Protein AF-A0A9P5PEE3-F1 (afdb_monomer_lite)

InterPro domains:
  IPR045340 Domain of unknown function DUF6533 [PF20151] (2-42)

Organism: NCBI:txid206335

Sequence (144 aa):
PIVILCYDYLITLDLEVEYFWRCSSTGFGTILFYINRYLSLLGNIPIIIFFFLPEQILRLHRCHVLEIYQQFFLSLVQLVISILFILRLYAIYDKDKRILGFLCMLATGMVGNGLVGALSTLQGLLMPGVHRFNGIFPRRTPQV

Foldseek 3Di:
DVVVVVVVVVVCVVVCCVPPVVDPPPDPLNVLVVVLSVLVVVLCVVVVVVVPDDPPPQDPVPPLVNQLSVLVSVLVSLLSVLVNVLVVVCVVVVNDCPVVVVSVVVNVVSNVVSVVSNVVSVVCVVCVPPVVVVVPDPPPDDDD

pLDDT: mean 70.45, std 10.87, range [42.31, 84.5]

Radius of gyration: 22.87 Å; chains: 1; bounding box: 60×56×55 Å

Secondary structure (DSSP, 8-state):
-HHHHHHHHHHHHHHHIIIIISS----HHHHHHHHHHHHHHHTTHHHHHHHHS-TTT-SHHHHHHHHHHHHHHHHHHHHHHHHHHHHHHHHHTTT-HHHHHHHHHHHHHHHHHHHHHHHHHHHHHH-TTSTTGGGSS---PPP-

Structure (mmCIF, N/CA/C/O backbone):
data_AF-A0A9P5PEE3-F1
#
_entry.id   AF-A0A9P5PEE3-F1
#
loop_
_atom_site.group_PDB
_atom_site.id
_atom_site.type_symbol
_atom_site.label_atom_id
_atom_site.label_alt_id
_atom_site.label_comp_id
_atom_site.label_asym_id
_atom_site.label_entity_id
_atom_site.label_seq_id
_atom_site.pdbx_PDB_ins_code
_atom_site.Cartn_x
_atom_site.Cartn_y
_atom_site.Cartn_z
_atom_site.occupancy
_atom_site.B_iso_or_equiv
_atom_site.auth_seq_id
_atom_site.auth_comp_id
_atom_site.auth_asym_id
_atom_site.auth_atom_id
_atom_site.pdbx_PDB_model_num
ATOM 1 N N . PRO A 1 1 ? -10.307 -8.839 -15.631 1.00 60.16 1 PRO A N 1
ATOM 2 C CA . PRO A 1 1 ? -9.709 -8.384 -14.350 1.00 60.16 1 PRO A CA 1
ATOM 3 C C . PRO A 1 1 ? -10.012 -6.913 -14.018 1.00 60.16 1 PRO A C 1
ATOM 5 O O . PRO A 1 1 ? -10.572 -6.649 -12.967 1.00 60.16 1 PRO A O 1
ATOM 8 N N . ILE A 1 2 ? -9.700 -5.972 -14.917 1.00 69.12 2 ILE A N 1
ATOM 9 C CA . ILE A 1 2 ? -9.760 -4.520 -14.648 1.00 69.12 2 ILE A CA 1
ATOM 10 C C . ILE A 1 2 ? -11.204 -4.006 -14.532 1.00 69.12 2 ILE A C 1
ATOM 12 O O . ILE A 1 2 ? -11.508 -3.237 -13.634 1.00 69.12 2 ILE A O 1
ATOM 16 N N . VAL A 1 3 ? -12.113 -4.490 -15.385 1.00 76.50 3 VAL A N 1
ATOM 17 C CA . VAL A 1 3 ? -13.534 -4.087 -15.369 1.00 76.50 3 VAL A CA 1
ATOM 18 C C . VAL A 1 3 ? -14.218 -4.469 -14.056 1.00 76.50 3 VAL A C 1
ATOM 20 O O . VAL A 1 3 ? -14.931 -3.657 -13.480 1.00 76.50 3 VAL A O 1
ATOM 23 N N . ILE A 1 4 ? -13.950 -5.678 -13.555 1.00 79.50 4 ILE A N 1
ATOM 24 C CA . ILE A 1 4 ? -14.458 -6.145 -12.257 1.00 79.50 4 ILE A CA 1
ATOM 25 C C . ILE A 1 4 ? -13.896 -5.270 -11.136 1.00 79.50 4 ILE A C 1
ATOM 27 O O . ILE A 1 4 ? -14.642 -4.855 -10.263 1.00 79.50 4 ILE A O 1
ATOM 31 N N . LEU A 1 5 ? -12.608 -4.926 -11.206 1.00 73.88 5 LEU A N 1
ATOM 32 C CA . LEU A 1 5 ? -11.943 -4.090 -10.211 1.00 73.88 5 LEU A CA 1
ATOM 33 C C . LEU A 1 5 ? -12.515 -2.663 -10.177 1.00 73.88 5 LEU A C 1
ATOM 35 O O . LEU A 1 5 ? -12.759 -2.127 -9.104 1.00 73.88 5 LEU A O 1
ATOM 39 N N . CYS A 1 6 ? -12.775 -2.061 -11.342 1.00 74.75 6 CYS A N 1
ATOM 40 C CA . CYS A 1 6 ? -13.425 -0.753 -11.443 1.00 74.75 6 CYS A CA 1
ATOM 41 C C . CYS A 1 6 ? -14.880 -0.797 -10.961 1.00 74.75 6 CYS A C 1
ATOM 43 O O . CYS A 1 6 ? -15.316 0.121 -10.276 1.00 74.75 6 CYS A O 1
ATOM 45 N N . TYR A 1 7 ? -15.621 -1.855 -11.295 1.00 80.88 7 TYR A N 1
ATOM 46 C CA . TYR A 1 7 ? -17.010 -2.024 -10.873 1.00 80.88 7 TYR A CA 1
ATOM 47 C C . TYR A 1 7 ? -17.132 -2.152 -9.350 1.00 80.88 7 TYR A C 1
ATOM 49 O O . TYR A 1 7 ? -17.918 -1.440 -8.725 1.00 80.88 7 TYR A O 1
ATOM 57 N N . ASP A 1 8 ? -16.289 -2.992 -8.750 1.00 78.25 8 ASP A N 1
ATOM 58 C CA . ASP A 1 8 ? -16.221 -3.179 -7.300 1.00 78.25 8 ASP A CA 1
ATOM 59 C C . ASP A 1 8 ? -15.784 -1.885 -6.589 1.00 78.25 8 ASP A C 1
ATOM 61 O O . ASP A 1 8 ? -16.211 -1.595 -5.471 1.00 78.25 8 ASP A O 1
ATOM 65 N N . TYR A 1 9 ? -14.995 -1.049 -7.276 1.00 73.75 9 TYR A N 1
ATOM 66 C CA . TYR A 1 9 ? -14.606 0.267 -6.784 1.00 73.75 9 TYR A CA 1
ATOM 67 C C . TYR A 1 9 ? -15.767 1.250 -6.738 1.00 73.75 9 TYR A C 1
ATOM 69 O O . TYR A 1 9 ? -15.971 1.906 -5.721 1.00 73.75 9 TYR A O 1
ATOM 77 N N . LEU A 1 10 ? -16.518 1.346 -7.835 1.00 80.19 10 LEU A N 1
ATOM 78 C CA . LEU A 1 10 ? -17.619 2.292 -7.977 1.00 80.19 10 LEU A CA 1
ATOM 79 C C . LEU A 1 10 ? -18.737 1.994 -6.976 1.00 80.19 10 LEU A C 1
ATOM 81 O O . LEU A 1 10 ? -19.228 2.914 -6.332 1.00 80.19 10 LEU A O 1
ATOM 85 N N . ILE A 1 11 ? -19.082 0.718 -6.779 1.00 83.06 11 ILE A N 1
ATOM 86 C CA . ILE A 1 11 ? -20.199 0.336 -5.902 1.00 83.06 11 ILE A CA 1
ATOM 87 C C . ILE A 1 11 ? -19.924 0.602 -4.416 1.00 83.06 11 ILE A C 1
ATOM 89 O O . ILE A 1 11 ? -20.841 0.853 -3.640 1.00 83.06 11 ILE A O 1
ATOM 93 N N . THR A 1 12 ? -18.660 0.560 -4.002 1.00 77.25 12 THR A N 1
ATOM 94 C CA . THR A 1 12 ? -18.268 0.804 -2.608 1.00 77.25 12 THR A CA 1
ATOM 95 C C . THR A 1 12 ? -17.879 2.261 -2.344 1.00 77.25 12 THR A C 1
ATOM 97 O O . THR A 1 12 ? -17.746 2.638 -1.182 1.00 77.25 12 THR A O 1
ATOM 100 N N . LEU A 1 13 ? -17.727 3.086 -3.387 1.00 75.50 13 LEU A N 1
ATOM 101 C CA . LEU A 1 13 ? -17.383 4.505 -3.271 1.00 75.50 13 LEU A CA 1
ATOM 102 C C . LEU A 1 13 ? -18.548 5.322 -2.692 1.00 75.50 13 LEU A C 1
ATOM 104 O O . LEU A 1 13 ? -18.318 6.147 -1.811 1.00 75.50 13 LEU A O 1
ATOM 108 N N . ASP A 1 14 ? -19.789 5.048 -3.109 1.00 72.19 14 ASP A N 1
ATOM 109 C CA . ASP A 1 14 ? -20.981 5.727 -2.570 1.00 72.19 14 ASP A CA 1
ATOM 110 C C . ASP A 1 14 ? -21.103 5.542 -1.047 1.00 72.19 14 ASP A C 1
ATOM 112 O O . ASP A 1 14 ? -21.286 6.504 -0.300 1.00 72.19 14 ASP A O 1
ATOM 116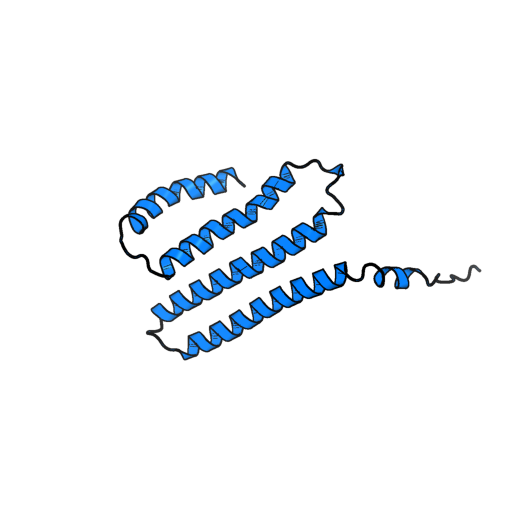 N N . LEU A 1 15 ? -20.886 4.313 -0.568 1.00 70.25 15 LEU A N 1
ATOM 117 C CA . LEU A 1 15 ? -20.862 3.993 0.862 1.00 70.25 15 LEU A CA 1
ATOM 118 C C . LEU A 1 15 ? -19.680 4.657 1.587 1.00 70.25 15 LEU A C 1
ATOM 120 O O . LEU A 1 15 ? -19.826 5.105 2.723 1.00 70.25 15 LEU A O 1
ATOM 124 N N . GLU A 1 16 ? -18.507 4.751 0.955 1.00 70.19 16 GLU A N 1
ATOM 125 C CA . GLU A 1 16 ? -17.353 5.439 1.545 1.00 70.19 16 GLU A CA 1
ATOM 126 C C . GLU A 1 16 ? -17.592 6.940 1.711 1.00 70.19 16 GLU A C 1
ATOM 128 O O . GLU A 1 16 ? -17.265 7.498 2.757 1.00 70.19 16 GLU A O 1
ATOM 133 N N . VAL A 1 17 ? -18.178 7.601 0.716 1.00 70.62 17 VAL A N 1
ATOM 134 C CA . VAL A 1 17 ? -18.483 9.034 0.792 1.00 70.62 17 VAL A CA 1
ATOM 135 C C . VAL A 1 17 ? -19.558 9.290 1.849 1.00 70.62 17 VAL A C 1
ATOM 137 O O . VAL A 1 17 ? -19.426 10.203 2.665 1.00 70.62 17 VAL A O 1
ATOM 140 N N . GLU A 1 18 ? -20.594 8.458 1.915 1.00 70.31 18 GLU A N 1
ATOM 141 C CA . GLU A 1 18 ? -21.677 8.663 2.874 1.00 70.31 18 GLU A CA 1
ATOM 142 C C . GLU A 1 18 ? -21.246 8.434 4.332 1.00 70.31 18 GLU A C 1
ATOM 144 O O . GLU A 1 18 ? -21.583 9.240 5.203 1.00 70.31 18 GLU A O 1
ATOM 149 N N . TYR A 1 19 ? -20.447 7.399 4.606 1.00 62.50 19 TYR A N 1
ATOM 150 C CA . TYR A 1 19 ? -20.037 7.067 5.974 1.00 62.50 19 TYR A CA 1
ATOM 151 C C . TYR A 1 19 ? -18.761 7.778 6.442 1.00 62.50 19 TYR A C 1
ATOM 153 O O . TYR A 1 19 ? -18.677 8.142 7.616 1.00 62.50 19 TYR A O 1
ATOM 161 N N . PHE A 1 20 ? -17.775 8.008 5.570 1.00 63.62 20 PHE A N 1
ATOM 162 C CA . PHE A 1 20 ? -16.478 8.569 5.973 1.00 63.62 20 PHE A CA 1
ATOM 163 C C . PHE A 1 20 ? -16.287 10.046 5.623 1.00 63.62 20 PHE A C 1
ATOM 165 O O . PHE A 1 20 ? -15.619 10.740 6.385 1.00 63.62 20 PHE A O 1
ATOM 172 N N . TRP A 1 21 ? -16.856 10.566 4.527 1.00 63.72 21 TRP A N 1
ATOM 173 C CA . TRP A 1 21 ? -16.749 12.010 4.238 1.00 63.72 21 TRP A CA 1
ATOM 174 C C . TRP A 1 21 ? -17.724 12.848 5.064 1.00 63.72 21 TRP A C 1
ATOM 176 O O . TRP A 1 21 ? -17.450 14.011 5.355 1.00 63.72 21 TRP A O 1
ATOM 186 N N . ARG A 1 22 ? -18.860 12.269 5.465 1.00 57.41 22 ARG A N 1
ATOM 187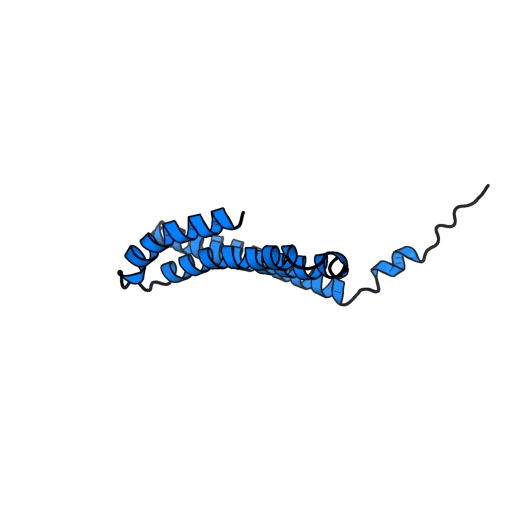 C CA . ARG A 1 22 ? -19.892 12.966 6.245 1.00 57.41 22 ARG A CA 1
ATOM 188 C C . ARG A 1 22 ? -19.675 12.879 7.756 1.00 57.41 22 ARG A C 1
ATOM 190 O O . ARG A 1 22 ? -20.122 13.757 8.491 1.00 57.41 22 ARG A O 1
ATOM 197 N N . CYS A 1 23 ? -18.974 11.849 8.226 1.00 54.06 23 CYS A N 1
ATOM 198 C CA . CYS A 1 23 ? -18.610 11.700 9.628 1.00 54.06 23 CYS A CA 1
ATOM 199 C C . CYS A 1 23 ? -17.206 12.282 9.848 1.00 54.06 23 CYS A C 1
ATOM 201 O O . CYS A 1 23 ? -16.217 11.720 9.389 1.00 54.06 23 CYS A O 1
ATOM 203 N N . SER A 1 24 ? -17.120 13.416 10.550 1.00 52.06 24 SER A N 1
ATOM 204 C CA . SER A 1 24 ? -15.872 14.091 10.947 1.00 52.06 24 SER A CA 1
ATOM 205 C C . SER A 1 24 ? -15.087 13.264 11.980 1.00 52.06 24 SER A C 1
ATOM 207 O O . SER A 1 24 ? -14.918 13.647 13.134 1.00 52.06 24 SER A O 1
ATOM 209 N N . SER A 1 25 ? -14.657 12.064 11.600 1.00 53.94 25 SER A N 1
ATOM 210 C CA . SER A 1 25 ? -13.766 11.220 12.386 1.00 53.94 25 SER A CA 1
ATOM 211 C C . SER A 1 25 ? -12.530 10.937 11.548 1.00 53.94 25 SER A C 1
ATOM 213 O O . SER A 1 25 ? -12.312 9.844 11.019 1.00 53.94 25 SER A O 1
ATOM 215 N N . THR A 1 26 ? -11.706 11.975 11.411 1.00 58.59 26 THR A N 1
ATOM 216 C CA . THR A 1 26 ? -10.378 11.947 10.787 1.00 58.59 26 THR A CA 1
ATOM 217 C C . THR A 1 26 ? -9.381 11.203 11.686 1.00 58.59 26 THR A C 1
ATOM 219 O O . THR A 1 26 ? -8.324 11.709 12.052 1.00 58.59 26 THR A O 1
ATOM 222 N N . GLY A 1 27 ? -9.749 9.999 12.122 1.00 67.12 27 GLY A N 1
ATOM 223 C CA . GLY A 1 27 ? -8.904 9.128 12.918 1.00 67.12 27 GLY A CA 1
ATOM 224 C C . GLY A 1 27 ? -7.835 8.467 12.052 1.00 67.12 27 GLY A C 1
ATOM 225 O O . GLY A 1 27 ? -8.063 8.136 10.888 1.00 67.12 27 GLY A O 1
ATOM 226 N N . PHE A 1 28 ? -6.674 8.207 12.650 1.00 67.19 28 PHE A N 1
ATOM 227 C CA . PHE A 1 28 ? -5.559 7.494 12.017 1.00 67.19 28 PHE A CA 1
ATOM 228 C C . PHE A 1 28 ? -5.993 6.166 11.357 1.00 67.19 28 PHE A C 1
ATOM 230 O O . PHE A 1 28 ? -5.521 5.827 10.276 1.00 67.19 28 PHE A O 1
ATOM 237 N N . GLY A 1 29 ? -6.960 5.452 11.945 1.00 69.56 29 GLY A N 1
ATOM 238 C CA . GLY A 1 29 ? -7.505 4.207 11.388 1.00 69.56 29 GLY A CA 1
ATOM 239 C C . GLY A 1 29 ? -8.244 4.371 10.052 1.00 69.56 29 GLY A C 1
ATOM 240 O O . GLY A 1 29 ? -8.106 3.516 9.180 1.00 69.56 29 GLY A O 1
ATOM 241 N N . THR A 1 30 ? -8.965 5.478 9.857 1.00 73.06 30 THR A N 1
ATOM 242 C CA . THR A 1 30 ? -9.677 5.792 8.606 1.00 73.06 30 THR A CA 1
ATOM 243 C C . THR A 1 30 ? -8.695 6.038 7.463 1.00 73.06 30 THR A C 1
ATOM 245 O O . THR A 1 30 ? -8.838 5.491 6.373 1.00 73.06 30 THR A O 1
ATOM 248 N N . ILE A 1 31 ? -7.642 6.816 7.730 1.00 76.75 31 ILE A N 1
ATOM 249 C CA . ILE A 1 31 ? -6.589 7.112 6.751 1.00 76.75 31 ILE A CA 1
ATOM 250 C C . ILE A 1 31 ? -5.860 5.824 6.354 1.00 76.75 31 ILE A C 1
ATOM 252 O O . ILE A 1 31 ? -5.635 5.583 5.169 1.00 76.75 31 ILE A O 1
ATOM 256 N N . LEU A 1 32 ? -5.538 4.958 7.321 1.00 76.75 32 LEU A N 1
ATOM 257 C CA . LEU A 1 32 ? -4.912 3.668 7.028 1.00 76.75 32 LEU A CA 1
ATOM 258 C C . LEU A 1 32 ? -5.797 2.731 6.208 1.00 76.75 32 LEU A C 1
ATOM 260 O O . LEU A 1 32 ? -5.279 2.003 5.362 1.00 76.75 32 LEU A O 1
ATOM 264 N N . PHE A 1 33 ? -7.108 2.740 6.448 1.00 74.81 33 PHE A N 1
ATOM 265 C CA . PHE A 1 33 ? -8.053 1.959 5.657 1.00 74.81 33 PHE A CA 1
ATOM 266 C C . PHE A 1 33 ? -8.032 2.395 4.188 1.00 74.81 33 PHE A C 1
ATOM 268 O O . PHE A 1 33 ? -7.870 1.555 3.301 1.00 74.81 33 PHE A O 1
ATOM 275 N N . TYR A 1 34 ? -8.075 3.706 3.935 1.00 74.94 34 TYR A N 1
ATOM 276 C CA . TYR A 1 34 ? -7.930 4.238 2.584 1.00 74.94 34 TYR A CA 1
ATOM 277 C C . TYR A 1 34 ? -6.586 3.854 1.969 1.00 74.94 34 TYR A C 1
ATOM 279 O O . TYR A 1 34 ? -6.550 3.303 0.873 1.00 74.94 34 TYR A O 1
ATOM 287 N N . ILE A 1 35 ? -5.480 4.067 2.683 1.00 80.69 35 ILE A N 1
ATOM 288 C CA . ILE A 1 35 ? -4.143 3.719 2.192 1.00 80.69 35 ILE A CA 1
ATOM 289 C C . ILE A 1 35 ? -4.080 2.243 1.776 1.00 80.69 35 ILE A C 1
ATOM 291 O O . ILE A 1 35 ? -3.625 1.957 0.674 1.00 80.69 35 ILE A O 1
ATOM 295 N N . ASN A 1 36 ? -4.588 1.313 2.589 1.00 81.25 36 ASN A N 1
ATOM 296 C CA . ASN A 1 36 ? -4.612 -0.118 2.266 1.00 81.25 36 ASN A CA 1
ATOM 297 C C . ASN A 1 36 ? -5.405 -0.433 0.986 1.00 81.25 36 ASN A C 1
ATOM 299 O O . ASN A 1 36 ? -4.942 -1.194 0.128 1.00 81.25 36 ASN A O 1
ATOM 303 N N . ARG A 1 37 ? -6.575 0.194 0.843 1.00 78.62 37 ARG A N 1
ATOM 304 C CA . ARG A 1 37 ? -7.463 0.016 -0.305 1.00 78.62 37 ARG A CA 1
ATOM 305 C C . ARG A 1 37 ? -6.855 0.583 -1.592 1.00 78.62 37 ARG A C 1
ATOM 307 O O . ARG A 1 37 ? -6.759 -0.132 -2.587 1.00 78.62 37 ARG A O 1
ATOM 314 N N . TYR A 1 38 ? -6.386 1.831 -1.570 1.00 78.69 38 TYR A N 1
ATOM 315 C CA . TYR A 1 38 ? -5.792 2.496 -2.736 1.00 78.69 38 TYR A CA 1
ATOM 316 C C . TYR A 1 38 ? -4.433 1.905 -3.123 1.00 78.69 38 TYR A C 1
ATOM 318 O O . TYR A 1 38 ? -4.121 1.820 -4.309 1.00 78.69 38 TYR A O 1
ATOM 326 N N . LEU A 1 39 ? -3.636 1.431 -2.159 1.00 81.50 39 LEU A N 1
ATOM 327 C CA . LEU A 1 39 ? -2.374 0.755 -2.460 1.00 81.50 39 LEU A CA 1
ATOM 328 C C . LEU A 1 39 ? -2.581 -0.481 -3.315 1.00 81.50 39 LEU A C 1
ATOM 330 O O . LEU A 1 39 ? -1.898 -0.634 -4.321 1.00 81.50 39 LEU A O 1
ATOM 334 N N . SER A 1 40 ? -3.552 -1.320 -2.957 1.00 77.44 40 SER A N 1
ATOM 335 C CA . SER A 1 40 ? -3.862 -2.542 -3.705 1.00 77.44 40 SER A CA 1
ATOM 336 C C . SER A 1 40 ? -4.184 -2.250 -5.178 1.00 77.44 40 SER A C 1
AT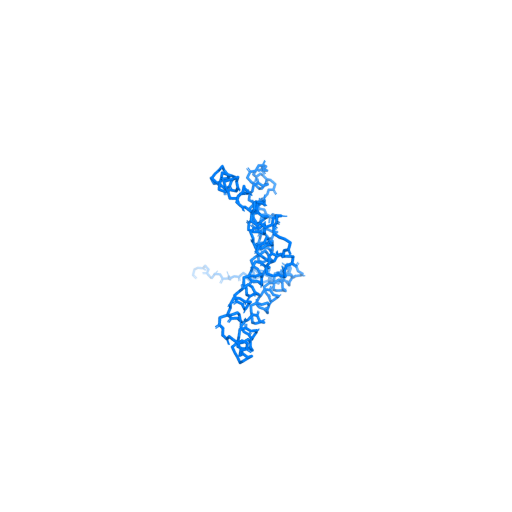OM 338 O O . SER A 1 40 ? -3.791 -3.013 -6.059 1.00 77.44 40 SER A O 1
ATOM 340 N N . LEU A 1 41 ? -4.810 -1.107 -5.475 1.00 75.62 41 LEU A N 1
ATOM 341 C CA . LEU A 1 41 ? -5.008 -0.631 -6.849 1.00 75.62 41 LEU A CA 1
ATOM 342 C C . LEU A 1 41 ? -3.715 -0.189 -7.524 1.00 75.62 41 LEU A C 1
ATOM 344 O O . LEU A 1 41 ? -3.469 -0.575 -8.667 1.00 75.62 41 LEU A O 1
ATOM 348 N N . LEU A 1 42 ? -2.878 0.582 -6.827 1.00 79.88 42 LEU A N 1
ATOM 349 C CA . LEU A 1 42 ? -1.601 1.051 -7.367 1.00 79.88 42 LEU A CA 1
ATOM 350 C C . LEU A 1 42 ? -0.695 -0.116 -7.793 1.00 79.88 42 LEU A C 1
ATOM 352 O O . LEU A 1 42 ? -0.044 -0.023 -8.829 1.00 79.88 42 LEU A O 1
ATOM 356 N N . GLY A 1 43 ? -0.721 -1.240 -7.072 1.00 77.75 43 GLY A N 1
ATOM 357 C CA . GLY A 1 43 ? 0.038 -2.447 -7.428 1.00 77.75 43 GLY A CA 1
ATOM 358 C C . GLY A 1 43 ? -0.381 -3.116 -8.736 1.00 77.75 43 GLY A C 1
ATOM 359 O O . GLY A 1 43 ? 0.403 -3.855 -9.327 1.00 77.75 43 GLY A O 1
ATOM 360 N N . ASN A 1 44 ? -1.596 -2.848 -9.220 1.00 76.31 44 ASN A N 1
ATOM 361 C CA . ASN A 1 44 ? -2.092 -3.372 -10.492 1.00 76.31 44 ASN A CA 1
ATOM 362 C C . ASN A 1 44 ? -1.724 -2.476 -11.688 1.00 76.31 44 ASN A C 1
ATOM 364 O O . ASN A 1 44 ? -1.791 -2.922 -12.832 1.00 76.31 44 ASN A O 1
ATOM 368 N N . ILE A 1 45 ? -1.291 -1.234 -11.452 1.00 79.94 45 ILE A N 1
ATOM 369 C CA . ILE A 1 45 ? -0.913 -0.278 -12.505 1.00 79.94 45 ILE A CA 1
ATOM 370 C C . ILE A 1 45 ? 0.234 -0.781 -13.399 1.00 79.94 45 ILE A C 1
ATOM 372 O O . ILE A 1 45 ? 0.090 -0.697 -14.619 1.00 79.94 45 ILE A O 1
ATOM 376 N N . PRO A 1 46 ? 1.347 -1.338 -12.881 1.00 72.94 46 PRO A N 1
ATOM 377 C CA . PRO A 1 46 ? 2.412 -1.833 -13.746 1.00 72.94 46 PRO A CA 1
ATOM 378 C C . PRO A 1 46 ? 1.937 -2.979 -14.629 1.00 72.94 46 PRO A C 1
ATOM 380 O O . PRO A 1 46 ? 2.292 -3.013 -15.798 1.00 72.94 46 PRO A O 1
ATOM 383 N N . ILE A 1 47 ? 1.091 -3.876 -14.114 1.00 73.00 47 ILE A N 1
ATOM 384 C CA . ILE A 1 47 ? 0.517 -4.978 -14.900 1.00 73.00 47 ILE A CA 1
ATOM 385 C C . ILE A 1 47 ? -0.225 -4.419 -16.121 1.00 73.00 47 ILE A C 1
ATOM 387 O O . ILE A 1 47 ? -0.080 -4.942 -17.222 1.00 73.00 47 ILE A O 1
ATOM 391 N N . ILE A 1 48 ? -0.962 -3.321 -15.938 1.00 75.06 48 ILE A N 1
ATOM 392 C CA . ILE A 1 48 ? -1.673 -2.626 -17.015 1.00 75.06 48 ILE A CA 1
ATOM 393 C C . ILE A 1 48 ? -0.679 -1.992 -17.992 1.00 75.06 48 ILE A C 1
ATOM 395 O O . ILE A 1 48 ? -0.774 -2.226 -19.191 1.00 75.06 48 ILE A O 1
ATOM 399 N N . ILE A 1 49 ? 0.303 -1.235 -17.498 1.00 75.38 49 ILE A N 1
ATOM 400 C CA . ILE A 1 49 ? 1.308 -0.574 -18.345 1.00 75.38 49 ILE A CA 1
ATOM 401 C C . ILE A 1 49 ? 2.059 -1.608 -19.194 1.00 75.38 49 ILE A C 1
ATOM 403 O O . ILE A 1 49 ? 2.195 -1.439 -20.403 1.00 75.38 49 ILE A O 1
ATOM 407 N N . PHE A 1 50 ? 2.493 -2.712 -18.588 1.00 68.00 50 PHE A N 1
ATOM 408 C CA . PHE A 1 50 ? 3.231 -3.769 -19.273 1.00 68.00 50 PHE A CA 1
ATOM 409 C C . PHE A 1 50 ? 2.371 -4.585 -20.240 1.00 68.00 50 PHE A C 1
ATOM 411 O O . PHE A 1 50 ? 2.909 -5.079 -21.226 1.00 68.00 50 PHE A O 1
ATOM 418 N N . PHE A 1 51 ? 1.059 -4.690 -20.012 1.00 69.75 51 PHE A N 1
ATOM 419 C CA . PHE A 1 51 ? 0.132 -5.314 -20.959 1.00 69.75 51 PHE A CA 1
ATOM 420 C C . PHE A 1 51 ? 0.020 -4.530 -22.279 1.00 69.75 51 PHE A C 1
ATOM 422 O O . PHE A 1 51 ? -0.212 -5.127 -23.326 1.00 69.75 51 PHE A O 1
ATOM 429 N N . PHE A 1 52 ? 0.209 -3.207 -22.245 1.00 71.44 52 PHE A N 1
ATOM 430 C CA . PHE A 1 52 ? 0.088 -2.340 -23.423 1.00 71.44 52 PHE A CA 1
ATOM 431 C C . PHE A 1 52 ? 1.418 -2.034 -24.136 1.00 71.44 52 PHE A C 1
ATOM 433 O O . PHE A 1 52 ? 1.390 -1.439 -25.215 1.00 71.44 52 PHE A O 1
ATOM 440 N N . LEU A 1 53 ? 2.579 -2.421 -23.588 1.00 69.50 53 LEU A N 1
ATOM 441 C CA . LEU A 1 53 ? 3.874 -2.181 -24.239 1.00 69.50 53 LEU A CA 1
ATOM 442 C C . LEU A 1 53 ? 4.279 -3.322 -25.205 1.00 69.50 53 LEU A C 1
ATOM 444 O O . LEU A 1 53 ? 4.045 -4.495 -24.916 1.00 69.50 53 LEU A O 1
ATOM 448 N N . PRO A 1 54 ? 4.950 -3.010 -26.333 1.00 62.38 54 PRO A N 1
ATOM 449 C CA . PRO A 1 54 ? 5.338 -3.999 -27.341 1.00 62.38 54 PRO A CA 1
ATOM 450 C C . PRO A 1 54 ? 6.398 -5.003 -26.840 1.00 62.38 54 PRO A C 1
ATOM 452 O O . PRO A 1 54 ? 7.429 -4.634 -26.274 1.00 62.38 54 PRO A O 1
ATOM 455 N N . GLU A 1 55 ? 6.163 -6.291 -27.123 1.00 61.53 55 GLU A N 1
ATOM 456 C CA . GLU A 1 55 ? 6.900 -7.484 -26.645 1.00 61.53 55 GLU A CA 1
ATOM 457 C C . GLU A 1 55 ? 8.429 -7.484 -26.882 1.00 61.53 55 GLU A C 1
ATOM 459 O O . GLU A 1 55 ? 9.168 -8.185 -26.187 1.00 61.53 55 GLU A O 1
ATOM 464 N N . GLN A 1 56 ? 8.935 -6.708 -27.845 1.00 56.53 56 GLN A N 1
ATOM 465 C CA . GLN A 1 56 ? 10.283 -6.885 -28.411 1.00 56.53 56 GLN A CA 1
ATOM 466 C C . GLN A 1 56 ? 11.421 -6.226 -27.607 1.00 56.53 56 GLN A C 1
ATOM 468 O O . GLN A 1 56 ? 12.528 -6.756 -27.583 1.00 56.53 56 GLN A O 1
ATOM 473 N N . ILE A 1 57 ? 11.172 -5.114 -26.906 1.00 54.75 57 ILE A N 1
ATOM 474 C CA . ILE A 1 57 ? 12.198 -4.385 -26.115 1.00 54.75 57 ILE A CA 1
ATOM 475 C C . ILE A 1 57 ? 12.202 -4.852 -24.646 1.00 54.75 57 ILE A C 1
ATOM 477 O O . ILE A 1 57 ? 13.141 -4.637 -23.880 1.00 54.75 57 ILE A O 1
ATOM 481 N N . LEU A 1 58 ? 11.148 -5.557 -24.244 1.00 56.25 58 LEU A N 1
ATOM 482 C CA . LEU A 1 58 ? 10.732 -5.654 -22.856 1.00 56.25 58 LEU A CA 1
ATOM 483 C C . LEU A 1 58 ? 11.156 -6.949 -22.165 1.00 56.25 58 LEU A C 1
ATOM 485 O O . LEU A 1 58 ? 10.670 -7.200 -21.079 1.00 56.25 58 LEU A O 1
ATOM 489 N N . ARG A 1 59 ? 11.980 -7.818 -22.766 1.00 57.22 59 ARG A N 1
ATOM 490 C CA . ARG A 1 59 ? 12.227 -9.178 -22.231 1.00 57.22 59 ARG A CA 1
ATOM 491 C C . ARG A 1 59 ? 13.346 -9.251 -21.183 1.00 57.22 59 ARG A C 1
ATOM 493 O O . ARG A 1 59 ? 13.209 -9.989 -20.217 1.00 57.22 59 ARG A O 1
ATOM 500 N N . LEU A 1 60 ? 14.412 -8.460 -21.337 1.00 54.38 60 LEU A N 1
ATOM 501 C CA . LEU A 1 60 ? 15.547 -8.414 -20.394 1.00 54.38 60 LEU A CA 1
ATOM 502 C C . LEU A 1 60 ? 15.317 -7.424 -19.243 1.00 54.38 60 LEU A C 1
ATOM 504 O O . LEU A 1 60 ? 15.624 -7.732 -18.097 1.00 54.38 60 LEU A O 1
ATOM 508 N N . HIS A 1 61 ? 14.707 -6.270 -19.527 1.00 58.47 61 HIS A N 1
ATOM 509 C CA . HIS A 1 61 ? 14.338 -5.287 -18.500 1.00 58.47 61 HIS A CA 1
ATOM 510 C C . HIS A 1 61 ? 13.104 -5.736 -17.679 1.00 58.47 61 HIS A C 1
ATOM 512 O O . HIS A 1 61 ? 12.904 -5.246 -16.569 1.00 58.47 61 HIS A O 1
ATOM 518 N N . ARG A 1 62 ? 12.309 -6.701 -18.199 1.00 61.38 62 ARG A N 1
ATOM 519 C CA . ARG A 1 62 ? 11.087 -7.255 -17.572 1.00 61.38 62 ARG A CA 1
ATOM 520 C C . ARG A 1 62 ? 11.337 -7.756 -16.169 1.00 61.38 62 ARG A C 1
ATOM 522 O O . ARG A 1 62 ? 10.626 -7.375 -15.253 1.00 61.38 62 ARG A O 1
ATOM 529 N N . CYS A 1 63 ? 12.298 -8.668 -16.036 1.00 65.38 63 CYS A N 1
ATOM 530 C CA . CYS A 1 63 ? 12.379 -9.495 -14.843 1.00 65.38 63 CYS A CA 1
ATOM 531 C C . CYS A 1 63 ? 12.855 -8.658 -13.667 1.00 65.38 63 CYS A C 1
ATOM 533 O O . CYS A 1 63 ? 12.273 -8.734 -12.599 1.00 65.38 63 CYS A O 1
ATOM 535 N N . HIS A 1 64 ? 13.839 -7.789 -13.889 1.00 70.19 64 HIS A N 1
ATOM 536 C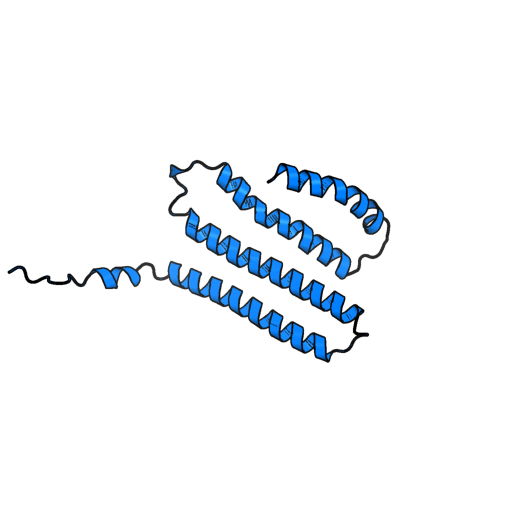 CA . HIS A 1 64 ? 14.517 -7.129 -12.787 1.00 70.19 64 HIS A CA 1
ATOM 537 C C . HIS A 1 64 ? 13.734 -5.944 -12.208 1.00 70.19 64 HIS A C 1
ATOM 539 O O . HIS A 1 64 ? 13.574 -5.842 -10.996 1.00 70.19 64 HIS A O 1
ATOM 545 N N . VAL A 1 65 ? 13.189 -5.061 -13.054 1.00 73.12 65 VAL A N 1
ATOM 546 C CA . VAL A 1 65 ? 12.416 -3.906 -12.560 1.00 73.12 65 VAL A CA 1
ATOM 547 C C . VAL A 1 65 ? 11.066 -4.336 -12.001 1.00 73.12 65 VAL A C 1
ATOM 549 O O . VAL A 1 65 ? 10.636 -3.795 -10.985 1.00 73.12 65 VAL A O 1
ATOM 552 N N . LEU A 1 66 ? 10.413 -5.327 -12.617 1.00 75.50 66 LEU A N 1
ATOM 553 C CA . LEU A 1 66 ? 9.156 -5.860 -12.100 1.00 75.50 66 LEU A CA 1
ATOM 554 C C . LEU A 1 66 ? 9.365 -6.595 -10.774 1.00 75.50 66 LEU A C 1
ATOM 556 O O . LEU A 1 66 ? 8.565 -6.409 -9.866 1.00 75.50 66 LEU A O 1
ATOM 560 N N . GLU A 1 67 ? 10.438 -7.377 -10.635 1.00 75.50 67 GLU A N 1
ATOM 561 C CA . GLU A 1 67 ? 10.768 -8.062 -9.382 1.00 75.50 67 GLU A CA 1
ATOM 562 C C . GLU A 1 67 ? 11.060 -7.066 -8.254 1.00 75.50 67 GLU A C 1
ATOM 564 O O . GLU A 1 67 ? 10.462 -7.182 -7.187 1.00 75.50 67 GLU A O 1
ATOM 569 N N . ILE A 1 68 ? 11.876 -6.033 -8.503 1.00 75.69 68 ILE A N 1
ATOM 570 C CA . ILE A 1 68 ? 12.142 -4.969 -7.518 1.00 75.69 68 ILE A CA 1
ATOM 571 C C . ILE A 1 68 ? 10.848 -4.239 -7.144 1.00 75.69 68 ILE A C 1
ATOM 573 O O . ILE A 1 68 ? 10.568 -4.032 -5.962 1.00 75.69 68 ILE A O 1
ATOM 577 N N . TYR A 1 69 ? 10.043 -3.861 -8.141 1.00 78.81 69 TYR A N 1
ATOM 578 C CA . TYR A 1 69 ? 8.770 -3.187 -7.909 1.00 78.81 69 TYR A CA 1
ATOM 579 C C . TYR A 1 69 ? 7.829 -4.055 -7.070 1.00 78.81 69 TYR A C 1
ATOM 581 O O . TYR A 1 69 ? 7.250 -3.577 -6.098 1.00 78.81 69 TYR A O 1
ATOM 589 N N . GLN A 1 70 ? 7.697 -5.334 -7.419 1.00 78.88 70 GLN A N 1
ATOM 590 C CA . GLN A 1 70 ? 6.812 -6.270 -6.740 1.00 78.88 70 GLN A CA 1
ATOM 591 C C . GLN A 1 70 ? 7.272 -6.531 -5.306 1.00 78.88 70 GLN A C 1
ATOM 593 O O . GLN A 1 70 ? 6.449 -6.495 -4.397 1.00 78.88 70 GLN A O 1
ATOM 598 N N . GLN A 1 71 ? 8.571 -6.740 -5.082 1.00 78.56 71 GLN A N 1
ATOM 599 C CA . GLN A 1 71 ? 9.137 -6.908 -3.743 1.00 78.56 71 GLN A CA 1
ATOM 600 C C . GLN A 1 71 ? 8.876 -5.673 -2.872 1.00 78.56 71 GLN A C 1
ATOM 602 O O . GLN A 1 71 ? 8.354 -5.798 -1.764 1.00 78.56 71 GLN A O 1
ATOM 607 N N . PHE A 1 72 ? 9.162 -4.475 -3.391 1.00 79.56 72 PHE A N 1
ATOM 608 C CA . PHE A 1 72 ? 8.910 -3.221 -2.682 1.00 79.56 72 PHE A CA 1
ATOM 609 C C . PHE A 1 72 ? 7.420 -3.023 -2.375 1.00 79.56 72 PHE A C 1
ATOM 611 O O . PHE A 1 72 ? 7.043 -2.711 -1.243 1.00 79.56 72 PHE A O 1
ATOM 618 N N . PHE A 1 73 ? 6.562 -3.247 -3.370 1.00 83.38 73 PHE A N 1
ATOM 619 C CA . PHE A 1 73 ? 5.119 -3.094 -3.243 1.00 83.38 73 PHE A CA 1
ATOM 620 C C . PHE A 1 73 ? 4.528 -4.074 -2.219 1.00 83.38 73 PHE A C 1
ATOM 622 O O . PHE A 1 73 ? 3.745 -3.667 -1.361 1.00 83.38 73 PHE A O 1
ATOM 629 N N . LEU A 1 74 ? 4.950 -5.343 -2.243 1.00 82.62 74 LEU A N 1
ATOM 630 C CA . LEU A 1 74 ? 4.530 -6.353 -1.268 1.00 82.62 74 LEU A CA 1
ATOM 631 C C . LEU A 1 74 ? 4.976 -5.992 0.151 1.00 82.62 74 LEU A C 1
ATOM 633 O O . LEU A 1 74 ? 4.172 -6.085 1.076 1.00 82.62 74 LEU A O 1
ATOM 637 N N . SER A 1 75 ? 6.216 -5.526 0.337 1.00 82.50 75 SER A N 1
ATOM 638 C CA . SER A 1 75 ? 6.678 -5.047 1.646 1.00 82.50 75 SER A CA 1
ATOM 639 C C . SER A 1 75 ? 5.855 -3.870 2.162 1.00 82.50 75 SER A C 1
ATOM 641 O O . SER A 1 75 ? 5.520 -3.824 3.346 1.00 82.50 75 SER A O 1
ATOM 643 N N . LEU A 1 76 ? 5.498 -2.931 1.288 1.00 82.62 76 LEU A N 1
ATOM 644 C CA . LEU A 1 76 ? 4.739 -1.750 1.675 1.00 82.62 76 LEU A CA 1
ATOM 645 C C . LEU A 1 76 ? 3.283 -2.091 2.030 1.00 82.62 76 LEU A C 1
ATOM 647 O O . LEU A 1 76 ? 2.782 -1.640 3.061 1.00 82.62 76 LEU A O 1
ATOM 651 N N . VAL A 1 77 ? 2.625 -2.949 1.244 1.00 84.25 77 VAL A N 1
ATOM 652 C CA . VAL A 1 77 ? 1.286 -3.475 1.568 1.00 84.25 77 VAL A CA 1
ATOM 653 C C . VAL A 1 77 ? 1.309 -4.236 2.890 1.00 84.25 77 VAL A C 1
ATOM 655 O O . VAL A 1 77 ? 0.444 -4.022 3.740 1.00 84.25 77 VAL A O 1
ATOM 658 N N . GLN A 1 78 ? 2.324 -5.074 3.100 1.00 83.25 78 GLN A N 1
ATOM 659 C CA . GLN A 1 78 ? 2.462 -5.849 4.325 1.00 83.25 78 GLN A CA 1
ATOM 660 C C . GLN A 1 78 ? 2.582 -4.957 5.564 1.00 83.25 78 GLN A C 1
ATOM 662 O O . GLN A 1 78 ? 1.916 -5.218 6.563 1.00 83.25 78 GLN A O 1
ATOM 667 N N . LEU A 1 79 ? 3.370 -3.880 5.494 1.00 82.38 79 LEU A N 1
ATOM 668 C CA . LEU A 1 79 ? 3.507 -2.915 6.587 1.00 82.38 79 LEU A CA 1
ATOM 669 C C . LEU A 1 79 ? 2.153 -2.288 6.945 1.00 82.38 79 LEU A C 1
ATOM 671 O O . LEU A 1 79 ? 1.790 -2.224 8.120 1.00 82.38 79 LEU A O 1
ATOM 675 N N . VAL A 1 80 ? 1.373 -1.880 5.942 1.00 83.25 80 VAL A N 1
ATOM 676 C CA . VAL A 1 80 ? 0.038 -1.300 6.156 1.00 83.25 80 VAL A CA 1
ATOM 677 C C . VAL A 1 80 ? -0.913 -2.314 6.799 1.00 83.25 80 VAL A C 1
ATOM 679 O O . VAL A 1 80 ? -1.628 -1.966 7.740 1.00 83.25 80 VAL A O 1
ATOM 682 N N . ILE A 1 81 ? -0.896 -3.572 6.346 1.00 84.50 81 ILE A N 1
ATOM 683 C CA . ILE A 1 81 ? -1.698 -4.655 6.936 1.00 84.50 81 ILE A CA 1
ATOM 684 C C . ILE A 1 81 ? -1.288 -4.895 8.391 1.00 84.50 81 ILE A C 1
ATOM 686 O O . ILE A 1 81 ? -2.158 -5.002 9.255 1.00 84.50 81 ILE A O 1
ATOM 690 N N . SER A 1 82 ? 0.014 -4.933 8.687 1.00 83.25 82 SER A N 1
ATOM 691 C CA . SER A 1 82 ? 0.515 -5.094 10.053 1.00 83.25 82 SER A CA 1
ATOM 692 C C . SER A 1 82 ? 0.020 -3.977 10.973 1.00 83.25 82 SER A C 1
ATOM 694 O O . SER A 1 82 ? -0.471 -4.274 12.060 1.00 83.25 82 SER A O 1
ATOM 696 N N . ILE A 1 83 ? 0.067 -2.711 10.544 1.00 81.62 83 ILE A N 1
ATOM 697 C CA . ILE A 1 83 ? -0.431 -1.593 11.363 1.00 81.62 83 ILE A CA 1
ATOM 698 C C . ILE A 1 83 ? -1.951 -1.684 11.553 1.00 81.62 83 ILE A C 1
ATOM 700 O O . ILE A 1 83 ? -2.436 -1.514 12.670 1.00 81.62 83 ILE A O 1
ATOM 704 N N . LEU A 1 84 ? -2.716 -1.992 10.501 1.00 83.62 84 LEU A N 1
ATOM 705 C CA . LEU A 1 84 ? -4.169 -2.172 10.609 1.00 83.62 84 LEU A CA 1
ATOM 706 C C . LEU A 1 84 ? -4.543 -3.304 11.570 1.00 83.62 84 LEU A C 1
ATOM 708 O O . LEU A 1 84 ? -5.458 -3.152 12.381 1.00 83.62 84 LEU A O 1
ATOM 712 N N . PHE A 1 85 ? -3.829 -4.425 11.496 1.00 83.00 85 PHE A N 1
ATOM 713 C CA . PHE A 1 85 ? -4.037 -5.568 12.374 1.00 83.00 85 PHE A CA 1
ATOM 714 C C . PHE A 1 85 ? -3.731 -5.212 13.831 1.00 83.00 85 PHE A C 1
ATOM 716 O O . PHE A 1 85 ? -4.545 -5.500 14.705 1.00 83.00 85 PHE A O 1
ATOM 723 N N . ILE A 1 86 ? -2.628 -4.495 14.081 1.00 81.50 86 ILE A N 1
ATOM 724 C CA . ILE A 1 86 ? -2.273 -3.962 15.402 1.00 81.50 86 ILE A CA 1
ATOM 725 C C . ILE A 1 86 ? -3.371 -3.048 15.945 1.00 81.50 86 ILE A C 1
ATOM 727 O O . ILE A 1 86 ? -3.803 -3.231 17.078 1.00 81.50 86 ILE A O 1
ATOM 731 N N . LEU A 1 87 ? -3.832 -2.073 15.157 1.00 77.75 87 LEU A N 1
ATOM 732 C CA . LEU A 1 87 ? -4.857 -1.118 15.586 1.00 77.75 87 LEU A CA 1
ATOM 733 C C . LEU A 1 87 ? -6.163 -1.827 15.957 1.00 77.75 87 LEU A C 1
ATOM 735 O O . LEU A 1 87 ? -6.761 -1.523 16.988 1.00 77.75 87 LEU A O 1
ATOM 739 N N . ARG A 1 88 ? -6.586 -2.804 15.144 1.00 79.50 88 ARG A N 1
ATOM 740 C CA . ARG A 1 88 ? -7.787 -3.605 15.415 1.00 79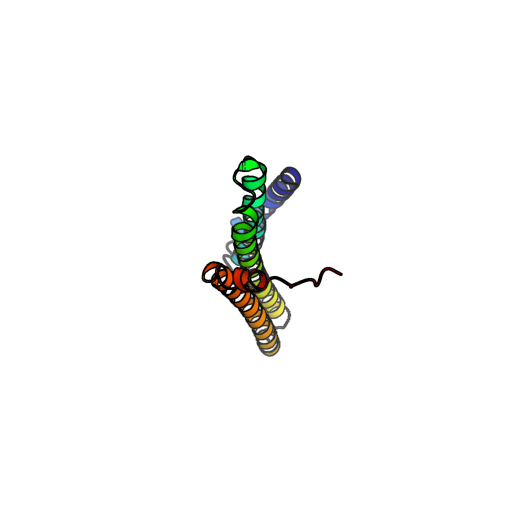.50 88 ARG A CA 1
ATOM 741 C C . ARG A 1 88 ? -7.627 -4.478 16.656 1.00 79.50 88 ARG A C 1
ATOM 743 O O . ARG A 1 88 ? -8.526 -4.502 17.488 1.00 79.50 88 ARG A O 1
ATOM 750 N N . LEU A 1 89 ? -6.485 -5.147 16.820 1.00 80.44 89 LEU A N 1
ATOM 751 C CA . LEU A 1 89 ? -6.194 -5.931 18.024 1.00 80.44 89 LEU A CA 1
ATOM 752 C C . LEU A 1 89 ? -6.139 -5.057 19.273 1.00 80.44 89 LEU A C 1
ATOM 754 O O . LEU A 1 89 ? -6.682 -5.440 20.300 1.00 80.44 89 LEU A O 1
ATOM 758 N N . TYR A 1 90 ? -5.539 -3.874 19.177 1.00 75.25 90 TYR A N 1
ATOM 759 C CA . TYR A 1 90 ? -5.441 -2.926 20.280 1.00 75.25 90 TYR A CA 1
ATOM 760 C C . TYR A 1 90 ? -6.816 -2.431 20.744 1.00 75.25 90 TYR A C 1
ATOM 762 O O . TYR A 1 90 ? -7.039 -2.288 21.945 1.00 75.25 90 TYR A O 1
ATOM 770 N N . ALA A 1 91 ? -7.741 -2.216 19.802 1.00 79.81 91 ALA A N 1
ATOM 771 C CA . ALA A 1 91 ? -9.124 -1.865 20.110 1.00 79.81 91 ALA A CA 1
ATOM 772 C C . ALA A 1 91 ? -9.891 -3.017 20.786 1.00 79.81 91 ALA A C 1
ATOM 774 O O . ALA A 1 91 ? -10.721 -2.760 21.650 1.00 79.81 91 ALA A O 1
ATOM 775 N N . ILE A 1 92 ? -9.609 -4.273 20.416 1.00 83.50 92 ILE A N 1
ATOM 776 C CA . ILE A 1 92 ? -10.276 -5.464 20.973 1.00 83.50 92 ILE A CA 1
ATOM 777 C C . ILE A 1 92 ? -9.709 -5.857 22.349 1.00 83.50 92 ILE A C 1
ATOM 779 O O . ILE A 1 92 ? -10.462 -6.288 23.215 1.00 83.50 92 ILE A O 1
ATOM 783 N N . TYR A 1 93 ? -8.402 -5.704 22.572 1.00 75.06 93 TYR A N 1
ATOM 784 C CA . TYR A 1 93 ? -7.701 -6.165 23.782 1.00 75.06 93 TYR A CA 1
ATOM 785 C C . TYR A 1 93 ? -7.581 -5.117 24.900 1.00 75.06 93 TYR A C 1
ATOM 787 O O . TYR A 1 93 ? -6.658 -5.187 25.711 1.00 75.06 93 TYR A O 1
ATOM 795 N N . ASP A 1 94 ? -8.479 -4.130 24.933 1.00 75.31 94 ASP A N 1
ATOM 796 C CA . ASP A 1 94 ? -8.562 -3.094 25.978 1.00 75.31 94 ASP A CA 1
ATOM 797 C C . ASP A 1 94 ? -7.191 -2.515 26.396 1.00 75.31 94 ASP A C 1
ATOM 799 O O . ASP A 1 94 ? -6.869 -2.333 27.569 1.00 75.31 94 ASP A O 1
ATOM 803 N N . LYS A 1 95 ? -6.351 -2.218 25.393 1.00 65.94 95 LYS A N 1
ATOM 804 C CA . LYS A 1 95 ? -5.028 -1.582 25.536 1.00 65.94 95 LYS A CA 1
ATOM 805 C C . LYS A 1 95 ? -3.907 -2.422 26.176 1.00 65.94 95 LYS A C 1
ATOM 807 O O . LYS A 1 95 ? -2.881 -1.836 26.546 1.00 65.94 95 LYS A O 1
ATOM 812 N N . ASP A 1 96 ? -4.006 -3.752 26.255 1.00 70.38 96 ASP A N 1
ATOM 813 C CA . ASP A 1 96 ? -2.886 -4.575 26.745 1.00 70.38 96 ASP A CA 1
ATOM 814 C C . ASP A 1 96 ? -1.666 -4.517 25.793 1.00 70.38 96 ASP A C 1
ATOM 816 O O . ASP A 1 96 ? -1.692 -4.951 24.637 1.00 70.38 96 ASP A O 1
ATOM 820 N N . LYS A 1 97 ? -0.557 -3.948 26.286 1.00 73.00 97 LYS A N 1
ATOM 821 C CA . LYS A 1 97 ? 0.662 -3.657 25.508 1.00 73.00 97 LYS A CA 1
ATOM 822 C C . LYS A 1 97 ? 1.515 -4.896 25.207 1.00 73.00 97 LYS A C 1
ATOM 824 O O . LYS A 1 97 ? 2.422 -4.810 24.378 1.00 73.00 97 LYS A O 1
ATOM 829 N N . ARG A 1 98 ? 1.262 -6.043 25.849 1.00 74.62 98 ARG A N 1
ATOM 830 C CA . ARG A 1 98 ? 2.054 -7.271 25.629 1.00 74.62 98 ARG A CA 1
ATOM 831 C C . ARG A 1 98 ? 1.865 -7.830 24.220 1.00 74.62 98 ARG A C 1
ATOM 833 O O . ARG A 1 98 ? 2.834 -8.210 23.567 1.00 74.62 98 ARG A O 1
ATOM 840 N N . ILE A 1 99 ? 0.629 -7.808 23.729 1.00 72.94 99 ILE A N 1
ATOM 841 C CA . ILE A 1 99 ? 0.264 -8.297 22.391 1.00 72.94 99 ILE A CA 1
ATOM 842 C C . ILE A 1 99 ? 0.811 -7.358 21.309 1.00 72.94 99 ILE A C 1
ATOM 844 O O . ILE A 1 99 ? 1.294 -7.814 20.273 1.00 72.94 99 ILE A O 1
ATOM 848 N N . LEU A 1 100 ? 0.829 -6.051 21.591 1.00 68.94 100 LEU A N 1
ATOM 849 C CA . LEU A 1 100 ? 1.437 -5.041 20.727 1.00 68.94 100 LEU A CA 1
ATOM 850 C C . LEU A 1 100 ? 2.936 -5.303 20.511 1.00 68.94 100 LEU A C 1
ATOM 852 O O . LEU A 1 100 ? 3.408 -5.256 19.379 1.00 68.94 100 LEU A O 1
ATOM 856 N N . GLY A 1 101 ? 3.674 -5.624 21.579 1.00 76.69 101 GLY A N 1
ATOM 857 C CA . GLY A 1 101 ? 5.101 -5.945 21.490 1.00 76.69 101 GLY A CA 1
ATOM 858 C C . GLY A 1 101 ? 5.385 -7.162 20.606 1.00 76.69 101 GLY A C 1
ATOM 859 O O . GLY A 1 101 ? 6.262 -7.105 19.744 1.00 76.69 101 GLY A O 1
ATOM 860 N N . PHE A 1 102 ? 4.601 -8.234 20.762 1.00 78.25 102 PHE A N 1
ATOM 861 C CA . PHE A 1 102 ? 4.735 -9.446 19.946 1.00 78.25 102 PHE A CA 1
ATOM 862 C C . PHE A 1 102 ? 4.439 -9.184 18.460 1.00 78.25 102 PHE A C 1
ATOM 864 O O . PHE A 1 102 ? 5.204 -9.598 17.589 1.00 78.25 102 PHE A O 1
ATOM 871 N N . LEU A 1 103 ? 3.378 -8.430 18.156 1.00 71.94 103 LEU A N 1
ATOM 872 C CA . LEU A 1 103 ? 3.050 -8.059 16.777 1.00 71.94 103 LEU A CA 1
ATOM 873 C C . LEU A 1 103 ? 4.106 -7.147 16.140 1.00 71.94 103 LEU A C 1
ATOM 875 O O . LEU A 1 103 ? 4.447 -7.337 14.974 1.00 71.94 103 LEU A O 1
ATOM 879 N N . CYS A 1 104 ? 4.651 -6.184 16.887 1.00 76.12 104 CYS A N 1
ATOM 880 C CA . CYS A 1 104 ? 5.728 -5.322 16.400 1.00 76.12 104 CYS A CA 1
ATOM 881 C C . CYS A 1 104 ? 7.012 -6.110 16.114 1.00 76.12 104 CYS A C 1
ATOM 883 O O . CYS A 1 104 ? 7.689 -5.838 15.122 1.00 76.12 104 CYS A O 1
ATOM 885 N N . MET A 1 105 ? 7.339 -7.113 16.935 1.00 80.50 105 MET A N 1
ATOM 886 C CA . MET A 1 105 ? 8.487 -7.990 16.692 1.00 80.50 105 MET A CA 1
ATOM 887 C C . MET A 1 105 ? 8.335 -8.750 15.367 1.00 80.50 105 MET A C 1
ATOM 889 O O . MET A 1 105 ? 9.257 -8.759 14.551 1.00 80.50 105 MET A O 1
ATOM 893 N N . LEU A 1 106 ? 7.149 -9.312 15.113 1.00 72.25 106 LEU A N 1
ATOM 894 C CA . LEU A 1 106 ? 6.841 -9.981 13.847 1.00 72.25 106 LEU A CA 1
ATOM 895 C C . LEU A 1 106 ? 6.895 -9.008 12.660 1.00 72.25 106 LEU A C 1
ATOM 897 O O . LEU A 1 106 ? 7.505 -9.327 11.641 1.00 72.25 106 LEU A O 1
ATOM 901 N N . ALA A 1 107 ? 6.340 -7.801 12.803 1.00 73.56 107 ALA A N 1
ATOM 902 C CA . ALA A 1 107 ? 6.367 -6.777 11.757 1.00 73.56 107 ALA A CA 1
ATOM 903 C C . ALA A 1 107 ? 7.800 -6.344 11.396 1.00 73.56 107 ALA A C 1
ATOM 905 O O . ALA A 1 107 ? 8.138 -6.230 10.216 1.00 73.56 107 ALA A O 1
ATOM 906 N N . THR A 1 108 ? 8.672 -6.176 12.395 1.00 76.62 108 THR A N 1
ATOM 907 C CA . THR A 1 108 ? 10.090 -5.836 12.179 1.00 76.62 108 THR A CA 1
ATOM 908 C C . THR A 1 108 ? 10.820 -6.936 11.403 1.00 76.62 108 THR A C 1
ATOM 910 O O . THR A 1 108 ? 11.617 -6.639 10.513 1.00 76.62 108 THR A O 1
ATOM 913 N N . GLY A 1 109 ? 10.495 -8.208 11.666 1.00 76.31 109 GLY A N 1
ATOM 914 C CA . GLY A 1 109 ? 11.017 -9.338 10.895 1.00 76.31 109 GLY A CA 1
ATOM 915 C C . GLY A 1 109 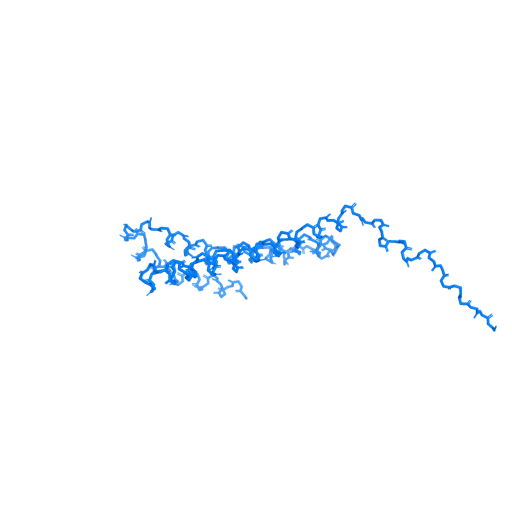? 10.656 -9.260 9.408 1.00 76.31 109 GLY A C 1
ATOM 916 O O . GLY A 1 109 ? 11.484 -9.553 8.548 1.00 76.31 109 GLY A O 1
ATOM 917 N N . MET A 1 110 ? 9.450 -8.800 9.072 1.00 68.81 110 MET A N 1
ATOM 918 C CA . MET A 1 110 ? 8.994 -8.693 7.680 1.00 68.81 110 MET A CA 1
ATOM 919 C C . MET A 1 110 ? 9.642 -7.528 6.924 1.00 68.81 110 MET A C 1
ATOM 921 O O . MET A 1 110 ? 10.030 -7.691 5.768 1.00 68.81 110 MET A O 1
ATOM 925 N N . VAL A 1 111 ? 9.826 -6.381 7.583 1.00 73.88 111 VAL A N 1
ATOM 926 C CA . VAL A 1 111 ? 10.579 -5.245 7.020 1.00 73.88 111 VAL A CA 1
ATOM 927 C C . VAL A 1 111 ? 12.040 -5.635 6.784 1.00 73.88 111 VAL A C 1
ATOM 929 O O . VAL A 1 111 ? 12.609 -5.292 5.749 1.00 73.88 111 VAL A O 1
ATOM 932 N N . GLY A 1 112 ? 12.621 -6.425 7.694 1.00 78.19 112 GLY A N 1
ATOM 933 C CA . GLY A 1 112 ? 13.955 -7.000 7.526 1.00 78.19 112 GLY A CA 1
ATOM 934 C C . GLY A 1 112 ? 14.069 -7.877 6.277 1.00 78.19 112 GLY A C 1
ATOM 935 O O . GLY A 1 112 ? 15.001 -7.707 5.499 1.00 78.19 112 GLY A O 1
ATOM 936 N N . ASN A 1 113 ? 13.092 -8.754 6.029 1.00 75.00 113 ASN A N 1
ATOM 937 C CA . ASN A 1 113 ? 13.073 -9.594 4.826 1.00 75.00 113 ASN A CA 1
ATOM 938 C C . ASN A 1 113 ? 12.970 -8.768 3.533 1.00 75.00 113 ASN A C 1
ATOM 940 O O . ASN A 1 113 ? 13.689 -9.047 2.576 1.00 75.00 113 ASN A O 1
ATOM 944 N N . GLY A 1 114 ? 12.132 -7.726 3.513 1.00 73.94 114 GLY A N 1
ATOM 945 C CA . GLY A 1 114 ? 12.015 -6.817 2.367 1.00 73.94 114 GLY A CA 1
ATOM 946 C C . GLY A 1 114 ? 13.312 -6.062 2.068 1.00 73.94 114 GLY A C 1
ATOM 947 O O . GLY A 1 114 ? 13.746 -5.988 0.920 1.00 73.94 114 GLY A O 1
ATOM 948 N N . LEU A 1 115 ? 13.976 -5.560 3.113 1.00 77.81 115 LEU A N 1
ATOM 949 C CA . LEU A 1 115 ? 15.257 -4.864 2.995 1.00 77.81 115 LEU A CA 1
ATOM 950 C C . LEU A 1 115 ? 16.375 -5.801 2.519 1.00 77.81 115 LEU A C 1
ATOM 952 O O . LEU A 1 115 ? 17.143 -5.436 1.634 1.00 77.81 115 LEU A O 1
ATOM 956 N N . VAL A 1 116 ? 16.450 -7.021 3.056 1.00 81.75 116 VAL A N 1
ATOM 957 C CA . VAL A 1 116 ? 17.420 -8.039 2.617 1.00 81.75 116 VAL A CA 1
ATOM 958 C C . VAL A 1 116 ? 17.153 -8.469 1.169 1.00 81.75 116 VAL A C 1
ATOM 960 O O . VAL A 1 116 ? 18.099 -8.630 0.397 1.00 81.75 116 VAL A O 1
ATOM 963 N N . GLY A 1 117 ? 15.887 -8.588 0.761 1.00 76.38 117 GLY A N 1
ATOM 964 C CA . GLY A 1 117 ? 15.495 -8.840 -0.631 1.00 76.38 117 GLY A CA 1
ATOM 965 C C . GLY A 1 117 ? 15.946 -7.726 -1.583 1.00 76.38 117 GLY A C 1
ATOM 966 O O . GLY A 1 117 ? 16.578 -7.992 -2.604 1.00 76.38 117 GLY A O 1
ATOM 967 N N . ALA A 1 118 ? 15.734 -6.465 -1.204 1.00 71.44 118 ALA A N 1
ATOM 968 C CA . ALA A 1 118 ? 16.194 -5.321 -1.989 1.00 71.44 118 ALA A CA 1
ATOM 969 C C . ALA A 1 118 ? 17.732 -5.247 -2.067 1.00 71.44 118 ALA A C 1
ATOM 971 O O . ALA A 1 118 ? 18.288 -5.016 -3.140 1.00 71.44 118 ALA A O 1
ATOM 972 N N . LEU A 1 119 ? 18.433 -5.492 -0.954 1.00 79.19 119 LEU A N 1
ATOM 973 C CA . LEU A 1 119 ? 19.899 -5.473 -0.895 1.00 79.19 119 LEU A CA 1
ATOM 974 C C . LEU A 1 119 ? 20.534 -6.611 -1.703 1.00 79.19 119 LEU A C 1
ATOM 976 O O . LEU A 1 119 ? 21.488 -6.369 -2.438 1.00 79.19 119 LEU A O 1
ATOM 980 N N . SER A 1 120 ? 19.992 -7.827 -1.618 1.00 76.38 120 SER A N 1
ATOM 981 C CA . SER A 1 120 ? 20.470 -8.977 -2.402 1.00 76.38 120 SER A CA 1
ATOM 982 C C . SER A 1 120 ? 20.271 -8.766 -3.904 1.00 76.38 120 SER A C 1
ATOM 984 O O . SER A 1 120 ? 21.166 -9.063 -4.698 1.00 76.38 120 SER A O 1
ATOM 986 N N . THR A 1 121 ? 19.155 -8.149 -4.289 1.00 71.94 121 THR A N 1
ATOM 987 C CA . THR A 1 121 ? 18.868 -7.784 -5.680 1.00 71.94 121 THR A CA 1
ATOM 988 C C . THR A 1 121 ? 19.806 -6.670 -6.179 1.00 71.94 121 THR A C 1
ATOM 990 O O . THR A 1 121 ? 20.369 -6.779 -7.270 1.00 71.94 121 THR A O 1
ATOM 993 N N . LEU A 1 122 ? 20.085 -5.648 -5.356 1.00 71.94 122 LEU A N 1
ATOM 994 C CA . LEU A 1 122 ? 21.061 -4.586 -5.659 1.00 71.94 122 LEU A CA 1
ATOM 995 C C . LEU A 1 122 ? 22.508 -5.100 -5.741 1.00 71.94 122 LEU A C 1
ATOM 997 O O . LEU A 1 122 ? 23.273 -4.657 -6.599 1.00 71.94 122 LEU A O 1
ATOM 1001 N N . GLN A 1 123 ? 22.896 -6.057 -4.893 1.00 78.12 123 GLN A N 1
ATOM 1002 C CA . GLN A 1 123 ? 24.199 -6.726 -4.990 1.00 78.12 123 GLN A CA 1
ATOM 1003 C C . GLN A 1 123 ? 24.317 -7.558 -6.276 1.00 78.12 123 GLN A C 1
ATOM 1005 O O . GLN A 1 123 ? 25.383 -7.564 -6.893 1.00 78.12 123 GLN A O 1
ATOM 1010 N N . GLY A 1 124 ? 23.228 -8.195 -6.722 1.00 69.44 124 GLY A N 1
ATOM 1011 C CA . GLY A 1 124 ? 23.158 -8.873 -8.021 1.00 69.44 124 GLY A CA 1
ATOM 1012 C C . GLY A 1 124 ? 23.368 -7.931 -9.216 1.00 69.44 124 GLY A C 1
ATOM 1013 O O . GLY A 1 124 ? 23.978 -8.328 -10.207 1.00 69.44 124 GLY A O 1
ATOM 1014 N N . LEU A 1 125 ? 22.939 -6.669 -9.099 1.00 66.62 125 LEU A N 1
ATOM 1015 C CA . LEU A 1 125 ? 23.153 -5.602 -10.090 1.00 66.62 125 LEU A CA 1
ATOM 1016 C C . LEU A 1 125 ? 24.581 -5.039 -10.095 1.00 66.62 125 LEU A C 1
ATOM 1018 O O . LEU A 1 125 ? 25.115 -4.742 -11.161 1.00 66.62 125 LEU A O 1
ATOM 1022 N N . LEU A 1 126 ? 25.196 -4.875 -8.919 1.00 67.81 126 LEU A N 1
ATOM 1023 C CA . LEU A 1 126 ? 26.557 -4.337 -8.769 1.00 67.81 126 LEU A CA 1
ATOM 1024 C C . LEU A 1 126 ? 27.652 -5.348 -9.147 1.00 67.81 126 LEU A C 1
ATOM 1026 O O . LEU A 1 126 ? 28.764 -4.943 -9.480 1.00 67.81 126 LEU A O 1
ATOM 1030 N N . MET A 1 127 ? 27.352 -6.653 -9.141 1.00 62.09 127 MET A N 1
ATOM 1031 C CA . MET A 1 127 ? 28.293 -7.714 -9.524 1.00 62.09 127 MET A CA 1
ATOM 1032 C C . MET A 1 127 ? 27.786 -8.597 -10.683 1.00 62.09 127 MET A C 1
ATOM 1034 O O . MET A 1 127 ? 27.643 -9.810 -10.514 1.00 62.09 127 MET A O 1
ATOM 1038 N N . PRO A 1 128 ? 27.620 -8.069 -11.913 1.00 55.81 128 PRO A N 1
ATOM 1039 C CA . PRO A 1 128 ? 27.298 -8.901 -13.079 1.00 55.81 128 PRO A CA 1
ATOM 1040 C C . PRO A 1 128 ? 28.455 -9.843 -13.486 1.00 55.81 128 PRO A C 1
ATOM 1042 O O . PRO A 1 128 ? 28.280 -10.727 -14.324 1.00 55.81 128 PRO A O 1
ATOM 1045 N N . GLY A 1 129 ? 29.654 -9.662 -12.914 1.00 52.69 129 GLY A N 1
ATOM 1046 C CA . GLY A 1 129 ? 30.886 -10.355 -13.307 1.00 52.69 129 GLY A CA 1
ATOM 1047 C C . GLY A 1 129 ? 31.197 -11.674 -12.590 1.00 52.69 129 GLY A C 1
ATOM 1048 O O . GLY A 1 129 ? 31.984 -12.457 -13.116 1.00 52.69 129 GLY A O 1
ATOM 1049 N N . VAL A 1 130 ? 30.593 -11.978 -11.435 1.00 52.44 130 VAL A N 1
ATOM 1050 C CA . VAL A 1 130 ? 30.958 -13.192 -10.665 1.00 52.44 130 VAL A CA 1
ATOM 1051 C C . VAL A 1 130 ? 30.265 -14.450 -11.203 1.00 52.44 130 VAL A C 1
ATOM 1053 O O . VAL A 1 130 ? 30.851 -15.531 -11.198 1.00 52.44 130 VAL A O 1
ATOM 1056 N N . HIS A 1 131 ? 29.070 -14.323 -11.790 1.00 48.31 131 HIS A N 1
ATOM 1057 C CA . HIS A 1 131 ? 28.358 -15.476 -12.355 1.00 48.31 131 HIS A CA 1
ATOM 1058 C C . HIS A 1 131 ? 28.906 -15.940 -13.720 1.00 48.31 131 HIS A C 1
ATOM 1060 O O . HIS A 1 131 ? 28.575 -17.036 -14.174 1.00 48.31 131 HIS A O 1
ATOM 1066 N N . ARG A 1 132 ? 29.778 -15.147 -14.370 1.00 46.72 132 ARG A N 1
ATOM 1067 C CA . ARG A 1 132 ? 30.466 -15.545 -15.614 1.00 46.72 132 ARG A CA 1
ATOM 1068 C C . ARG A 1 132 ? 31.712 -16.407 -15.347 1.00 46.72 132 ARG A C 1
ATOM 1070 O O . ARG A 1 132 ? 32.132 -17.140 -16.237 1.00 46.72 132 ARG A O 1
ATOM 1077 N N . PHE A 1 133 ? 32.268 -16.402 -14.132 1.00 49.03 133 PHE A N 1
ATOM 1078 C CA . PHE A 1 133 ? 33.475 -17.184 -13.825 1.00 49.03 133 PHE A CA 1
ATOM 1079 C C . PHE A 1 133 ? 33.229 -18.684 -13.611 1.00 49.03 133 PHE A C 1
ATOM 1081 O O . PHE A 1 133 ? 34.137 -19.474 -13.857 1.00 49.03 133 PHE A O 1
ATOM 1088 N N . ASN A 1 134 ? 32.002 -19.113 -13.294 1.00 42.31 134 ASN A N 1
ATOM 1089 C CA . ASN A 1 134 ? 31.668 -20.546 -13.248 1.00 42.31 134 ASN A CA 1
ATOM 1090 C C . ASN A 1 134 ? 31.470 -21.190 -14.636 1.00 42.31 134 ASN A C 1
ATOM 1092 O O . ASN A 1 134 ? 31.269 -22.399 -14.719 1.00 42.31 134 ASN A O 1
ATOM 1096 N N . GLY A 1 135 ? 31.551 -20.412 -15.723 1.00 48.03 135 GLY A N 1
ATOM 1097 C CA . GLY A 1 135 ? 31.526 -20.909 -17.105 1.00 48.03 135 GLY A CA 1
ATOM 1098 C C . GLY A 1 135 ? 32.892 -20.955 -17.805 1.00 48.03 135 GLY A C 1
ATOM 1099 O O . GLY A 1 135 ? 32.950 -21.371 -18.957 1.00 48.03 135 GLY A O 1
ATOM 1100 N N . ILE A 1 136 ? 33.981 -20.519 -17.151 1.00 49.81 136 ILE A N 1
ATOM 1101 C CA . ILE A 1 136 ? 35.324 -20.395 -17.768 1.00 49.81 136 ILE A CA 1
ATOM 1102 C C . ILE A 1 136 ? 36.232 -21.602 -17.467 1.00 49.81 136 ILE A C 1
ATOM 1104 O O . ILE A 1 136 ? 37.325 -21.702 -18.014 1.00 49.81 136 ILE A O 1
ATOM 1108 N N . PHE A 1 137 ? 35.786 -22.580 -16.675 1.00 51.34 137 PHE A N 1
ATOM 1109 C CA . PHE A 1 137 ? 36.451 -23.884 -16.659 1.00 51.34 137 PHE A CA 1
ATOM 1110 C C . PHE A 1 137 ? 35.854 -24.769 -17.758 1.00 51.34 137 PHE A C 1
ATOM 1112 O O . PHE A 1 137 ? 34.737 -25.266 -17.585 1.00 51.34 137 PHE A O 1
ATOM 1119 N N . PRO A 1 138 ? 36.558 -25.010 -18.883 1.00 42.91 138 PRO A N 1
ATOM 1120 C CA . PRO A 1 138 ? 36.139 -26.057 -19.792 1.00 42.91 138 PRO A CA 1
ATOM 1121 C C . PRO A 1 138 ? 36.226 -27.367 -19.009 1.00 42.91 138 PRO A C 1
ATOM 1123 O O . PRO A 1 138 ? 37.312 -27.780 -18.592 1.00 42.91 138 PRO A O 1
ATOM 1126 N N . ARG A 1 139 ? 35.088 -28.040 -18.794 1.00 50.91 139 ARG A N 1
ATOM 1127 C CA . ARG A 1 139 ? 35.118 -29.476 -18.508 1.00 50.91 139 ARG A CA 1
ATOM 1128 C C . ARG A 1 139 ? 35.808 -30.116 -19.704 1.00 50.91 139 ARG A C 1
ATOM 1130 O O . ARG A 1 139 ? 35.201 -30.282 -20.756 1.00 50.91 139 ARG A O 1
ATOM 1137 N N . ARG A 1 140 ? 37.092 -30.424 -19.543 1.00 46.69 140 ARG A N 1
ATOM 1138 C CA . ARG A 1 140 ? 37.840 -31.307 -20.427 1.00 46.69 140 ARG A CA 1
ATOM 1139 C C . ARG A 1 140 ? 37.147 -32.666 -20.337 1.00 46.69 140 ARG A C 1
ATOM 1141 O O . ARG A 1 140 ? 37.405 -33.429 -19.414 1.00 46.69 140 ARG A O 1
ATOM 1148 N N . THR A 1 141 ? 36.201 -32.924 -21.231 1.00 55.53 141 THR A N 1
ATOM 1149 C CA . THR A 1 141 ? 35.744 -34.279 -21.518 1.00 55.53 141 THR A CA 1
ATOM 1150 C C . THR A 1 141 ? 36.912 -34.992 -22.200 1.00 55.53 141 THR A C 1
ATOM 1152 O O . THR A 1 141 ? 37.396 -34.506 -23.225 1.00 55.53 141 THR A O 1
ATOM 1155 N N . PRO A 1 142 ? 37.441 -36.093 -21.642 1.00 42.72 142 PRO A N 1
ATOM 1156 C CA . PRO A 1 142 ? 38.304 -36.958 -22.420 1.00 42.72 142 PRO A CA 1
ATOM 1157 C C . PRO A 1 142 ? 37.432 -37.639 -23.478 1.00 42.72 142 PRO A C 1
ATOM 1159 O O . PRO A 1 142 ? 36.444 -38.297 -23.158 1.00 42.72 142 PRO A O 1
ATOM 1162 N N . GLN A 1 143 ? 37.758 -37.381 -24.742 1.00 47.00 143 GLN A N 1
ATOM 1163 C CA . GLN A 1 143 ? 37.344 -38.215 -25.862 1.00 47.00 143 GLN A CA 1
ATOM 1164 C C . GLN A 1 143 ? 38.280 -39.428 -25.901 1.00 47.00 143 GLN A C 1
ATOM 1166 O O . GLN A 1 143 ? 39.498 -39.238 -25.883 1.00 47.00 143 GLN A O 1
ATOM 1171 N N . VAL A 1 144 ? 37.657 -40.604 -26.044 1.00 45.94 144 VAL A N 1
ATOM 1172 C CA . VAL A 1 144 ? 38.208 -41.966 -26.208 1.00 45.94 144 VAL A CA 1
ATOM 1173 C C . VAL A 1 144 ? 38.686 -42.650 -24.929 1.00 45.94 144 VAL A C 1
ATOM 1175 O O . VAL A 1 144 ? 39.691 -42.211 -24.331 1.00 45.94 144 VAL A O 1
#